Protein AF-A0A7G2IZC5-F1 (afdb_monomer_lite)

Structure (mmCIF, N/CA/C/O backbone):
data_AF-A0A7G2IZC5-F1
#
_entry.id   AF-A0A7G2IZC5-F1
#
loop_
_atom_site.group_PDB
_atom_site.id
_atom_site.type_symbol
_atom_site.label_atom_id
_atom_site.label_alt_id
_atom_site.label_comp_id
_atom_site.label_asym_id
_atom_site.label_entity_id
_atom_site.label_seq_id
_atom_site.pdbx_PDB_ins_code
_atom_site.Cartn_x
_atom_site.Cartn_y
_atom_site.Cartn_z
_atom_site.occupancy
_atom_site.B_iso_or_equiv
_atom_site.auth_seq_id
_atom_site.auth_comp_id
_atom_site.auth_asym_id
_atom_site.auth_atom_id
_atom_site.pdbx_PDB_model_num
ATOM 1 N N . MET A 1 1 ? 9.849 8.971 12.445 1.00 46.25 1 MET A N 1
ATOM 2 C CA . MET A 1 1 ? 8.813 9.339 11.456 1.00 46.25 1 MET A CA 1
ATOM 3 C C . MET A 1 1 ? 7.464 9.025 12.081 1.00 46.25 1 MET A C 1
ATOM 5 O O . MET A 1 1 ? 7.148 7.857 12.251 1.00 46.25 1 MET A O 1
ATOM 9 N N . SER A 1 2 ? 6.741 10.043 12.547 1.00 54.62 2 SER A N 1
ATOM 10 C CA . SER A 1 2 ? 5.348 9.876 12.985 1.00 54.62 2 SER A CA 1
ATOM 11 C C . SER A 1 2 ? 4.468 9.787 11.731 1.00 54.62 2 SER A C 1
ATOM 13 O O . SER A 1 2 ? 4.803 10.393 10.721 1.00 54.62 2 SER A O 1
ATOM 15 N N . MET A 1 3 ? 3.420 8.968 11.750 1.00 64.19 3 MET A N 1
ATOM 16 C CA . MET A 1 3 ? 2.477 8.819 10.640 1.00 64.19 3 MET A CA 1
ATOM 17 C C . MET A 1 3 ? 1.4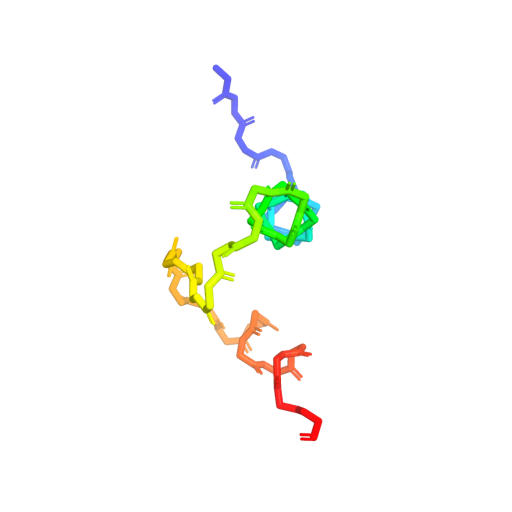05 9.899 10.802 1.00 64.19 3 MET A C 1
ATOM 19 O O . MET A 1 3 ? 0.442 9.689 11.533 1.00 64.19 3 MET A O 1
ATOM 23 N N . GLN A 1 4 ? 1.598 11.075 10.193 1.00 72.38 4 GLN A N 1
ATOM 24 C CA . GLN A 1 4 ? 0.646 12.187 10.351 1.00 72.38 4 GLN A CA 1
ATOM 25 C C . GLN A 1 4 ? -0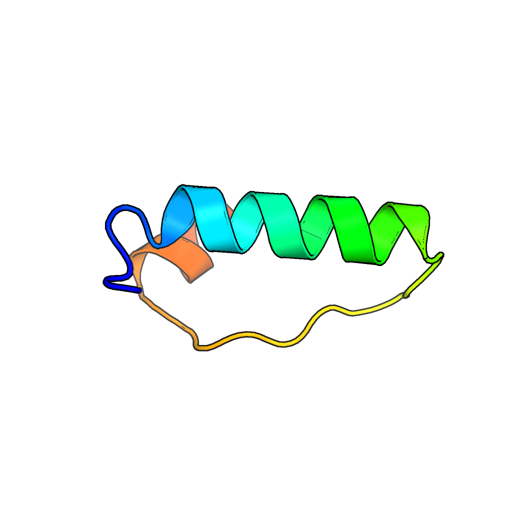.662 11.964 9.589 1.00 72.38 4 GLN A C 1
ATOM 27 O O . GLN A 1 4 ? -1.711 12.383 10.065 1.00 72.38 4 GLN A O 1
ATOM 32 N N . ASP A 1 5 ? -0.614 11.287 8.439 1.00 83.44 5 ASP A N 1
ATOM 33 C CA . ASP A 1 5 ? -1.798 11.058 7.612 1.00 83.44 5 ASP A CA 1
ATOM 34 C C . ASP A 1 5 ? -1.857 9.605 7.093 1.00 83.44 5 ASP A C 1
ATOM 36 O O . ASP A 1 5 ? -1.186 9.241 6.118 1.00 83.44 5 ASP A O 1
ATOM 40 N N . PRO A 1 6 ? -2.671 8.747 7.736 1.00 83.31 6 PRO A N 1
ATOM 41 C CA . PRO A 1 6 ? -2.856 7.362 7.321 1.00 83.31 6 PRO A CA 1
ATOM 42 C C . PRO A 1 6 ? -3.532 7.176 5.955 1.00 83.31 6 PRO A C 1
ATOM 44 O O . PRO A 1 6 ? -3.426 6.086 5.384 1.00 83.31 6 PRO A O 1
ATOM 47 N N . ILE A 1 7 ? -4.241 8.191 5.445 1.00 86.69 7 ILE A N 1
ATOM 48 C CA . ILE A 1 7 ? -4.886 8.170 4.125 1.00 86.69 7 ILE A CA 1
ATOM 49 C C . ILE A 1 7 ? -3.855 8.527 3.056 1.00 86.69 7 ILE A C 1
ATOM 51 O O . ILE A 1 7 ? -3.734 7.812 2.060 1.00 86.69 7 ILE A O 1
ATOM 55 N N . ALA A 1 8 ? -3.051 9.568 3.282 1.00 88.75 8 ALA A N 1
ATOM 56 C CA . ALA A 1 8 ? -1.962 9.922 2.372 1.00 88.75 8 ALA A CA 1
ATOM 57 C C . ALA A 1 8 ? -0.950 8.771 2.208 1.00 88.75 8 ALA A C 1
ATOM 59 O O . ALA A 1 8 ? -0.511 8.490 1.086 1.00 88.75 8 ALA A O 1
ATOM 60 N N . ASP A 1 9 ? -0.627 8.053 3.293 1.00 88.81 9 ASP A N 1
ATOM 61 C CA . ASP A 1 9 ? 0.212 6.846 3.229 1.00 88.81 9 ASP A CA 1
ATOM 62 C C . ASP A 1 9 ? -0.451 5.729 2.404 1.00 88.81 9 ASP A C 1
ATOM 64 O O . ASP A 1 9 ? 0.193 5.138 1.534 1.00 88.81 9 ASP A O 1
ATOM 68 N N . MET A 1 10 ? -1.753 5.479 2.608 1.00 91.00 10 MET A N 1
ATOM 69 C CA . MET A 1 10 ? -2.517 4.493 1.828 1.00 91.00 10 MET A CA 1
ATOM 70 C C . MET A 1 10 ? -2.457 4.797 0.326 1.00 91.00 10 MET A C 1
ATOM 72 O O . MET A 1 10 ? -2.091 3.923 -0.463 1.00 91.00 10 MET A O 1
ATOM 76 N N . LEU A 1 11 ? -2.785 6.028 -0.077 1.00 90.56 11 LEU A N 1
ATOM 77 C CA . LEU A 1 11 ? -2.802 6.428 -1.487 1.00 90.56 11 LEU A CA 1
ATOM 78 C C . LEU A 1 11 ? -1.404 6.363 -2.110 1.00 90.56 11 LEU A C 1
ATOM 80 O O . LEU A 1 11 ? -1.246 5.941 -3.257 1.00 90.56 11 LEU A O 1
ATOM 84 N N . THR A 1 12 ? -0.374 6.725 -1.346 1.00 92.06 12 THR A N 1
ATOM 85 C CA . THR A 1 12 ? 1.018 6.647 -1.802 1.00 92.06 12 THR A CA 1
ATOM 86 C C . THR A 1 12 ? 1.457 5.200 -2.022 1.00 92.06 12 THR A C 1
ATOM 88 O O . THR A 1 12 ? 2.065 4.896 -3.049 1.00 92.06 12 THR A O 1
ATOM 91 N N . ARG A 1 13 ? 1.090 4.273 -1.127 1.00 91.12 13 ARG A N 1
ATOM 92 C CA . ARG A 1 13 ? 1.345 2.833 -1.310 1.00 91.12 13 ARG A CA 1
ATOM 93 C C . ARG A 1 13 ? 0.645 2.270 -2.543 1.00 91.12 13 ARG A C 1
ATOM 95 O O . ARG A 1 13 ? 1.261 1.493 -3.268 1.00 91.12 13 ARG A O 1
ATOM 102 N N . ILE A 1 14 ? -0.603 2.668 -2.797 1.00 91.44 14 ILE A N 1
ATOM 103 C CA . ILE A 1 14 ? -1.353 2.246 -3.990 1.00 91.44 14 I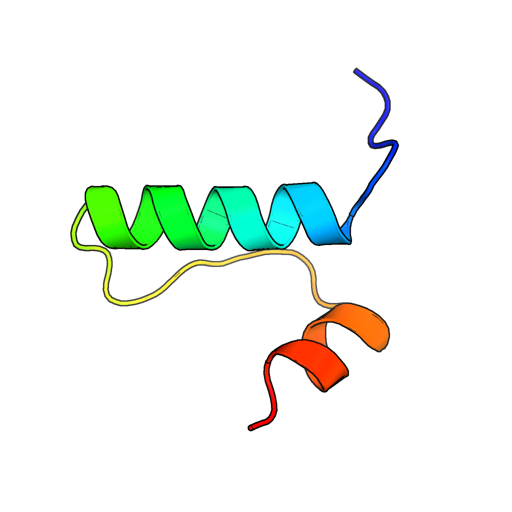LE A CA 1
ATOM 104 C C . ILE A 1 14 ? -0.667 2.761 -5.257 1.00 91.44 14 ILE A C 1
ATOM 106 O O . ILE A 1 14 ? -0.379 1.966 -6.148 1.00 91.44 14 ILE A O 1
ATOM 110 N N . ARG A 1 15 ? -0.322 4.055 -5.315 1.00 92.88 15 ARG A N 1
ATOM 111 C CA . ARG A 1 15 ? 0.378 4.664 -6.459 1.00 92.88 15 ARG A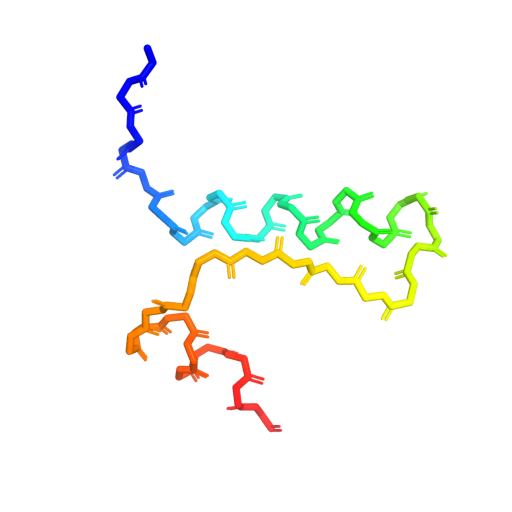 CA 1
ATOM 112 C C . ARG A 1 15 ? 1.697 3.954 -6.763 1.00 92.88 15 ARG A C 1
ATOM 114 O O . ARG A 1 15 ? 1.958 3.603 -7.908 1.00 92.88 15 ARG A O 1
ATOM 121 N N . ASN A 1 16 ? 2.500 3.700 -5.733 1.00 94.06 16 ASN A N 1
ATOM 122 C CA . ASN A 1 16 ? 3.782 3.012 -5.881 1.00 94.06 16 ASN A CA 1
ATOM 123 C C . ASN A 1 16 ? 3.597 1.540 -6.282 1.00 94.06 16 ASN A C 1
ATOM 125 O O . ASN A 1 16 ? 4.385 1.015 -7.062 1.00 94.06 16 ASN A O 1
ATOM 129 N N . GLY A 1 17 ? 2.558 0.871 -5.773 1.00 92.38 17 GLY A N 1
ATOM 130 C CA . GLY A 1 17 ? 2.201 -0.488 -6.178 1.00 92.38 17 GLY A CA 1
ATOM 131 C C . GLY A 1 17 ? 1.814 -0.575 -7.652 1.00 92.38 17 GLY A C 1
ATOM 132 O O . GLY A 1 17 ? 2.325 -1.443 -8.353 1.00 92.38 17 GLY A O 1
ATOM 133 N N . GLN A 1 18 ? 0.992 0.363 -8.128 1.00 92.88 18 GLN A N 1
ATOM 134 C CA . GLN A 1 18 ? 0.615 0.480 -9.540 1.00 92.88 18 GLN A CA 1
ATOM 135 C C . GLN A 1 18 ? 1.831 0.778 -10.427 1.00 92.88 18 GLN A C 1
ATOM 137 O O . GLN A 1 18 ? 2.043 0.088 -11.418 1.00 92.88 18 GLN A O 1
ATOM 142 N N . ALA A 1 19 ? 2.690 1.726 -10.033 1.00 94.25 19 ALA A N 1
ATOM 143 C CA . ALA A 1 19 ? 3.925 2.035 -10.761 1.00 94.25 19 ALA A CA 1
ATOM 144 C C . ALA A 1 19 ? 4.891 0.835 -10.845 1.00 94.25 19 ALA A C 1
ATOM 146 O O . ALA A 1 19 ? 5.621 0.690 -11.821 1.00 94.25 19 ALA A O 1
ATOM 147 N N . ALA A 1 20 ? 4.876 -0.046 -9.841 1.00 94.50 20 ALA A N 1
ATOM 148 C CA . ALA A 1 20 ? 5.643 -1.290 -9.814 1.00 94.50 20 ALA A CA 1
ATOM 149 C C . ALA A 1 20 ? 4.904 -2.490 -10.448 1.00 94.50 20 ALA A C 1
ATOM 151 O O . ALA A 1 20 ? 5.349 -3.624 -10.273 1.00 94.50 20 ALA A O 1
ATOM 152 N N . ASN A 1 21 ? 3.778 -2.265 -11.141 1.00 93.56 21 ASN A N 1
ATOM 153 C CA . ASN A 1 21 ? 2.922 -3.291 -11.752 1.00 93.56 21 ASN A CA 1
ATOM 154 C C . ASN A 1 21 ? 2.488 -4.409 -10.782 1.00 93.56 21 ASN A C 1
ATOM 156 O O . ASN A 1 21 ? 2.362 -5.576 -11.156 1.00 93.56 21 ASN A O 1
ATOM 160 N N . LYS A 1 22 ? 2.259 -4.070 -9.508 1.00 92.44 22 LYS A N 1
ATOM 161 C CA . LYS A 1 22 ? 1.763 -5.020 -8.506 1.00 92.44 22 LYS A CA 1
ATOM 162 C C . LYS A 1 22 ? 0.249 -5.160 -8.613 1.00 92.44 22 LYS A C 1
ATOM 164 O O . LYS A 1 22 ? -0.477 -4.184 -8.461 1.00 92.44 22 LYS A O 1
ATOM 169 N N . ALA A 1 23 ? -0.222 -6.396 -8.764 1.00 89.56 23 ALA A N 1
ATOM 170 C CA . ALA A 1 23 ? -1.651 -6.712 -8.788 1.00 89.56 23 ALA A CA 1
ATOM 171 C C . ALA A 1 23 ? -2.356 -6.470 -7.437 1.00 89.56 23 ALA A C 1
ATOM 173 O O . ALA A 1 23 ? -3.564 -6.262 -7.403 1.00 89.56 23 ALA A O 1
ATOM 174 N N . ALA A 1 24 ? -1.615 -6.481 -6.322 1.00 88.62 24 ALA A N 1
ATOM 175 C CA . ALA A 1 24 ? -2.159 -6.253 -4.985 1.00 88.62 24 ALA A CA 1
ATOM 176 C C . ALA A 1 24 ? -1.176 -5.483 -4.088 1.00 88.62 24 ALA A C 1
ATOM 178 O O . ALA A 1 24 ? 0.044 -5.647 -4.182 1.00 88.62 24 ALA A O 1
ATOM 179 N N . VAL A 1 25 ? -1.720 -4.661 -3.186 1.00 88.94 25 VAL A N 1
ATOM 180 C CA . VAL A 1 25 ? -0.968 -3.895 -2.180 1.00 88.94 25 VAL A CA 1
ATOM 181 C C . VAL A 1 25 ? -1.535 -4.205 -0.797 1.00 88.94 25 VAL A C 1
ATOM 183 O O . VAL A 1 25 ? -2.719 -4.000 -0.550 1.00 88.94 25 VAL A O 1
ATOM 186 N N . THR A 1 26 ? -0.690 -4.681 0.118 1.00 88.81 26 THR A N 1
ATOM 187 C CA . THR A 1 26 ? -1.070 -4.987 1.503 1.00 88.81 26 THR A CA 1
ATOM 188 C C . THR A 1 26 ? -0.767 -3.813 2.433 1.00 88.81 26 THR A C 1
ATOM 190 O O . THR A 1 26 ? 0.284 -3.170 2.352 1.00 88.81 26 THR A O 1
ATOM 193 N N . MET A 1 27 ? -1.703 -3.510 3.333 1.00 86.88 27 MET A N 1
ATOM 194 C CA . MET A 1 27 ? -1.548 -2.488 4.371 1.00 86.88 27 MET A CA 1
ATOM 195 C C . MET A 1 27 ? -2.505 -2.749 5.547 1.00 86.88 27 MET A C 1
ATOM 197 O O . MET A 1 27 ? -3.490 -3.464 5.368 1.00 86.88 27 MET A O 1
ATOM 201 N N . PRO A 1 28 ? -2.273 -2.154 6.734 1.00 86.00 28 PRO A N 1
ATOM 202 C CA . PRO A 1 28 ? -3.178 -2.298 7.872 1.00 86.00 28 PRO A CA 1
ATOM 203 C C . PRO A 1 28 ? -4.566 -1.726 7.569 1.00 86.00 28 PRO A C 1
ATOM 205 O O . PRO A 1 28 ? -4.681 -0.562 7.156 1.00 86.00 28 PRO A O 1
ATOM 208 N N . SER A 1 29 ? -5.605 -2.530 7.806 1.00 84.56 29 SER A N 1
ATOM 209 C CA . SER A 1 29 ? -7.004 -2.148 7.620 1.00 84.56 29 SER A CA 1
ATOM 210 C C . SER A 1 29 ? -7.464 -1.175 8.704 1.00 84.56 29 SER A C 1
ATOM 212 O O . SER A 1 29 ? -7.206 -1.381 9.888 1.00 84.56 29 SER A O 1
ATOM 214 N N . SER A 1 30 ? -8.210 -0.146 8.312 1.00 86.19 30 SER A N 1
ATOM 215 C CA . SER A 1 30 ? -8.971 0.703 9.230 1.00 86.19 30 SER A CA 1
ATOM 216 C C . SER A 1 30 ? -10.356 0.960 8.644 1.00 86.19 30 SER A C 1
ATOM 218 O O . SER A 1 30 ? -10.522 0.902 7.426 1.00 86.19 30 SER A O 1
ATOM 220 N N . LYS A 1 31 ? -11.347 1.269 9.491 1.00 84.69 31 LYS A N 1
ATOM 221 C CA . LYS A 1 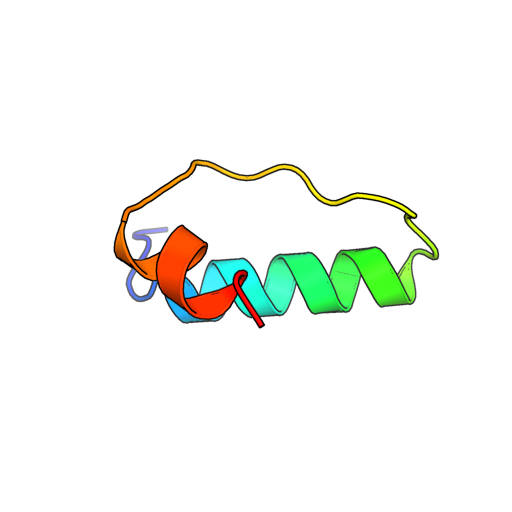31 ? -12.723 1.555 9.040 1.00 84.69 31 LYS A CA 1
ATOM 222 C C . LYS A 1 31 ? -12.760 2.622 7.935 1.00 84.69 31 LYS A C 1
ATOM 224 O O . LYS A 1 31 ? -13.487 2.466 6.964 1.00 84.69 31 LYS A O 1
ATOM 229 N N . LEU A 1 32 ? -11.913 3.649 8.055 1.00 84.81 32 LEU A N 1
ATOM 230 C CA . LEU A 1 32 ? -11.765 4.714 7.058 1.00 84.81 32 LEU A CA 1
ATOM 231 C C . LEU A 1 32 ? -11.170 4.206 5.737 1.00 84.81 32 LEU A C 1
ATOM 233 O O . LEU A 1 32 ? -11.702 4.503 4.676 1.00 84.81 32 LEU A O 1
ATOM 237 N N . LYS A 1 33 ? -10.095 3.409 5.785 1.00 83.50 33 LYS A N 1
ATOM 238 C CA . LYS A 1 33 ? -9.456 2.861 4.575 1.00 83.50 33 LYS A CA 1
ATOM 239 C C . LYS A 1 33 ? -10.371 1.894 3.826 1.00 83.50 33 LYS A C 1
ATOM 241 O O . LYS A 1 33 ? -10.369 1.889 2.602 1.00 83.50 33 LYS A O 1
ATOM 246 N N . VAL A 1 34 ? -11.149 1.094 4.560 1.00 85.38 34 VAL A N 1
ATOM 247 C CA . VAL A 1 34 ? -12.137 0.182 3.970 1.00 85.38 34 VAL A CA 1
ATOM 248 C C . VAL A 1 34 ? -13.225 0.976 3.256 1.00 85.38 34 VAL A C 1
ATOM 250 O O . VAL A 1 34 ? -13.475 0.689 2.096 1.00 85.38 34 VAL A O 1
ATOM 253 N N . ALA A 1 35 ? -13.780 2.017 3.891 1.00 86.38 35 ALA A N 1
ATOM 254 C CA . ALA A 1 35 ? -14.792 2.877 3.273 1.00 86.38 35 ALA A CA 1
ATOM 255 C C . ALA A 1 35 ? -14.304 3.560 1.979 1.00 86.38 35 ALA A C 1
ATOM 257 O O . ALA A 1 35 ? -15.089 3.738 1.057 1.00 86.38 35 ALA A O 1
ATOM 258 N N . ILE A 1 36 ? -13.014 3.914 1.899 1.00 85.56 36 ILE A N 1
ATOM 259 C CA . ILE A 1 36 ? -12.396 4.497 0.693 1.00 85.56 36 ILE A CA 1
ATOM 260 C C . ILE A 1 36 ? -12.160 3.438 -0.399 1.00 85.56 36 ILE A C 1
ATOM 262 O O . ILE A 1 36 ? -12.194 3.760 -1.581 1.00 85.56 36 ILE A O 1
ATOM 266 N N . ALA A 1 37 ? -11.885 2.187 -0.021 1.00 83.12 37 ALA A N 1
ATOM 267 C CA . ALA A 1 37 ? -11.601 1.103 -0.963 1.00 83.12 37 ALA A CA 1
ATOM 268 C C . ALA A 1 37 ? -12.865 0.435 -1.534 1.00 83.12 37 ALA A C 1
ATOM 270 O O . ALA A 1 37 ? -12.791 -0.199 -2.583 1.00 83.12 37 ALA A O 1
ATOM 271 N N . THR A 1 38 ? -14.005 0.548 -0.851 1.00 75.38 38 THR A N 1
ATOM 272 C CA . THR A 1 38 ? -15.313 0.105 -1.347 1.00 75.38 38 THR A CA 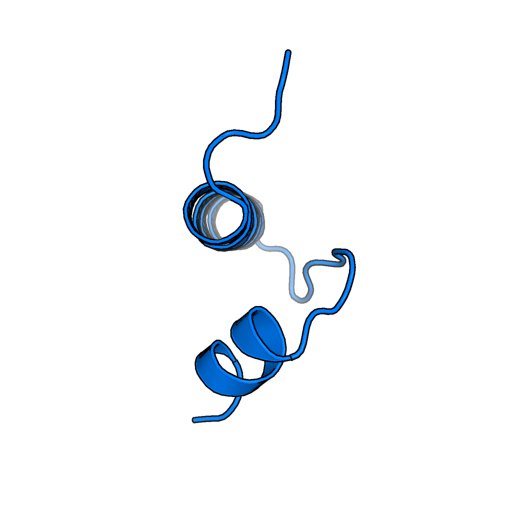1
ATOM 273 C C . THR A 1 38 ? -15.903 1.142 -2.301 1.00 75.38 38 THR A C 1
ATOM 275 O O . THR A 1 38 ? -16.598 2.055 -1.859 1.00 75.38 38 THR A O 1
ATOM 278 N N . CYS A 1 39 ? -15.629 0.978 -3.595 1.00 51.38 39 CYS A N 1
ATOM 279 C CA . CYS A 1 39 ? -16.429 1.527 -4.691 1.00 51.38 39 CYS A CA 1
ATOM 280 C C . CYS A 1 39 ? -17.131 0.385 -5.427 1.00 51.38 39 CYS A C 1
ATOM 282 O O . CYS A 1 39 ? -16.529 -0.712 -5.505 1.00 51.38 39 CYS A O 1
#

Foldseek 3Di:
DDCPDPVVVVVVQVVVCVVVVHPDGDDDDDPVVVVVVPD

pLDDT: mean 84.39, std 11.44, range [46.25, 94.5]

Radius of gyration: 10.58 Å; chains: 1; bounding box: 25×19×25 Å

Secondary structure (DSSP, 8-state):
---S-HHHHHHHHHHHHHHTT-S-------HHHHHHH--

InterPro domains:
  IPR000630 Small ribosomal subunit protein uS8 [PF00410] (5-38)
  IPR035987 Small ribosomal subunit protein uS8 superfamily [SSF56047] (2-38)

Sequence (39 aa):
MSMQDPIADMLTRIRNGQAANKAAVTMPSSKLKVAIATC

Organism: Citrobacter freundii (NCBI:txid546)